Protein AF-A0A3D3PDN2-F1 (afdb_monomer_lite)

Radius of gyration: 15.48 Å; chains: 1; bounding box: 42×18×37 Å

Foldseek 3Di:
DPDDFDKDKDWDWDALDVVVVDIDGFKMWIDTPVVRDTDIDGHDDPVVSVVPD

Secondary structure (DSSP, 8-state):
-------EEEEEEE-S-GGGT--EEEEEEEEEGGGTEEEEEE---HHHHHT--

Structure (mmCIF, N/CA/C/O backbone):
data_AF-A0A3D3PDN2-F1
#
_entry.id   AF-A0A3D3PDN2-F1
#
loop_
_atom_site.group_PDB
_atom_site.id
_atom_site.type_symbol
_atom_site.label_atom_id
_atom_site.label_alt_id
_atom_site.label_comp_id
_atom_site.label_asym_id
_atom_site.label_entity_id
_atom_site.label_seq_id
_atom_site.pdbx_PDB_ins_code
_atom_site.Cartn_x
_atom_site.Cartn_y
_atom_site.Cartn_z
_atom_site.occupancy
_atom_site.B_iso_or_equiv
_atom_site.auth_seq_id
_atom_site.auth_comp_id
_atom_site.auth_asym_id
_atom_site.auth_atom_id
_atom_site.pdbx_PDB_model_num
ATOM 1 N N . MET A 1 1 ? -28.380 5.494 16.805 1.00 56.69 1 MET A N 1
ATOM 2 C CA . MET A 1 1 ? -27.406 6.015 15.820 1.00 56.69 1 MET A CA 1
ATOM 3 C C . MET A 1 1 ? -26.305 4.977 15.711 1.00 56.69 1 MET A C 1
ATOM 5 O O . MET A 1 1 ? -25.871 4.514 16.753 1.00 56.69 1 MET A O 1
ATOM 9 N N . GLN A 1 2 ? -25.920 4.545 14.509 1.00 64.88 2 GLN A N 1
ATOM 10 C CA . GLN A 1 2 ? -24.767 3.650 14.343 1.00 64.88 2 GLN A CA 1
ATOM 11 C C . GLN A 1 2 ? -23.526 4.356 14.903 1.00 64.88 2 GLN A C 1
ATOM 13 O O . GLN A 1 2 ? -23.290 5.518 14.561 1.00 64.88 2 GLN A O 1
ATOM 18 N N . GLU A 1 3 ? -22.778 3.698 15.788 1.00 75.69 3 GLU A N 1
ATOM 19 C CA . GLU A 1 3 ? -21.504 4.237 16.259 1.00 75.69 3 GLU A CA 1
ATOM 20 C C . GLU A 1 3 ? -20.574 4.433 15.058 1.00 75.69 3 GLU A C 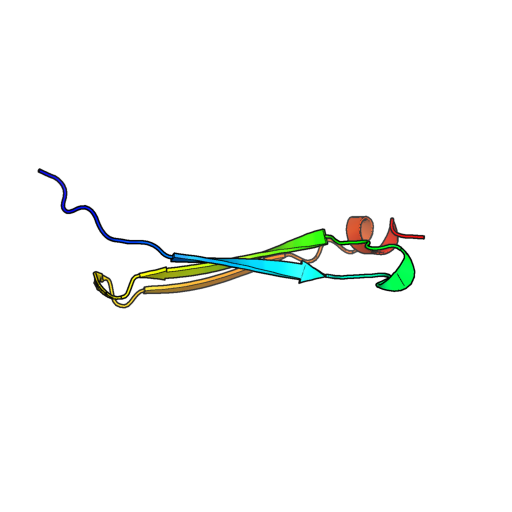1
ATOM 22 O O . GLU A 1 3 ? -20.376 3.534 14.240 1.00 75.69 3 GLU A O 1
ATOM 27 N N . LYS A 1 4 ? -20.036 5.646 14.912 1.00 82.75 4 LYS A N 1
ATOM 28 C CA . LYS A 1 4 ? -19.040 5.938 13.881 1.00 82.75 4 LYS A CA 1
ATOM 29 C C . LYS A 1 4 ? -17.681 5.488 14.406 1.00 82.75 4 LYS A C 1
ATOM 31 O O . LYS A 1 4 ? -17.135 6.119 15.306 1.00 82.75 4 LYS A O 1
ATOM 36 N N . HIS A 1 5 ? -17.131 4.421 13.839 1.00 90.19 5 HIS A N 1
ATOM 37 C CA . HIS A 1 5 ? -15.762 3.998 14.124 1.00 90.19 5 HIS A CA 1
ATOM 38 C C . HIS A 1 5 ? -14.780 4.718 13.192 1.00 90.19 5 HIS A C 1
ATOM 40 O O . HIS A 1 5 ? -15.001 4.778 11.983 1.00 90.19 5 HIS A O 1
ATOM 46 N N . LEU A 1 6 ? -13.692 5.256 13.751 1.00 93.44 6 LEU A N 1
ATOM 47 C CA . LEU A 1 6 ? -12.605 5.832 12.962 1.00 93.44 6 LEU A CA 1
ATOM 48 C C . LEU A 1 6 ? -11.790 4.704 1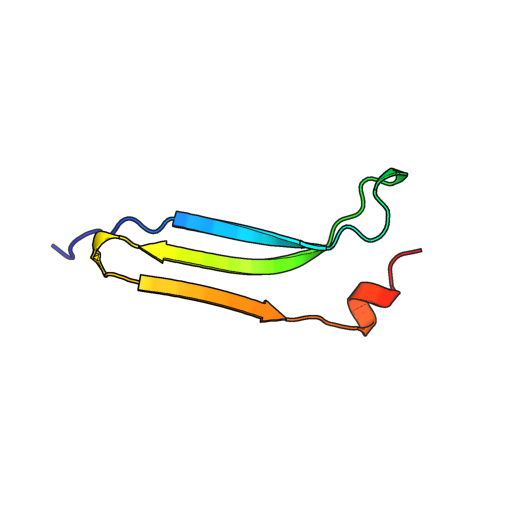2.326 1.00 93.44 6 LEU A C 1
ATOM 50 O O . LEU A 1 6 ? -11.249 3.856 13.037 1.00 93.44 6 LEU A O 1
ATOM 54 N N . PHE A 1 7 ? -11.701 4.723 11.001 1.00 95.94 7 PHE A N 1
ATOM 55 C CA . PHE A 1 7 ? -10.812 3.863 10.236 1.00 95.94 7 PHE A CA 1
ATOM 56 C C . PHE A 1 7 ? -9.692 4.699 9.630 1.00 95.94 7 PHE A C 1
ATOM 58 O O . PHE A 1 7 ? -9.945 5.711 8.977 1.00 95.94 7 PHE A O 1
ATOM 65 N N . GLU A 1 8 ? -8.465 4.241 9.826 1.00 97.25 8 GLU A N 1
ATOM 66 C CA . GLU A 1 8 ? -7.259 4.802 9.232 1.00 97.25 8 GLU A CA 1
ATOM 67 C C . GLU A 1 8 ? -6.727 3.819 8.193 1.00 97.25 8 GLU A C 1
ATOM 69 O O . GLU A 1 8 ? -6.856 2.602 8.355 1.00 97.25 8 GLU A O 1
ATOM 74 N N . TYR A 1 9 ? -6.135 4.330 7.116 1.00 98.12 9 TYR A N 1
ATOM 75 C CA . TYR A 1 9 ? -5.570 3.474 6.084 1.00 98.12 9 TYR A CA 1
ATOM 76 C C . TYR A 1 9 ? -4.240 3.999 5.556 1.00 98.12 9 TYR A C 1
ATOM 78 O O . TYR A 1 9 ? -3.988 5.202 5.527 1.00 98.12 9 TYR A O 1
ATOM 86 N N . ALA A 1 10 ? -3.408 3.070 5.098 1.00 98.44 10 ALA A N 1
ATOM 87 C CA . ALA A 1 10 ? -2.178 3.354 4.375 1.00 98.44 10 ALA A CA 1
ATOM 88 C C . ALA A 1 10 ? -2.169 2.562 3.066 1.00 98.44 10 ALA A C 1
ATOM 90 O O . ALA A 1 10 ? -2.570 1.400 3.036 1.00 98.44 10 ALA A O 1
ATOM 91 N N . VAL A 1 11 ? -1.717 3.179 1.977 1.00 98.25 11 VAL A N 1
ATOM 92 C CA . VAL A 1 11 ? -1.602 2.515 0.671 1.00 98.25 11 VAL A CA 1
ATOM 93 C C . VAL A 1 11 ? -0.204 1.922 0.530 1.00 98.25 11 VAL A C 1
ATOM 95 O O . VAL A 1 11 ? 0.787 2.614 0.750 1.00 98.25 11 VAL A O 1
ATOM 98 N N . ILE A 1 12 ? -0.126 0.658 0.123 1.00 98.00 12 ILE A N 1
ATOM 99 C CA . ILE A 1 12 ? 1.128 -0.015 -0.225 1.00 98.00 12 ILE A CA 1
ATOM 100 C C . ILE A 1 12 ? 1.394 0.249 -1.706 1.00 98.00 12 ILE A C 1
ATOM 102 O O . ILE A 1 12 ? 0.536 -0.028 -2.551 1.00 98.00 12 ILE A O 1
ATOM 106 N N . ARG A 1 13 ? 2.575 0.787 -2.020 1.00 96.50 13 ARG A N 1
ATOM 107 C CA . ARG A 1 13 ? 2.982 1.112 -3.391 1.00 96.50 13 ARG A CA 1
ATOM 108 C C . ARG A 1 13 ? 4.282 0.415 -3.753 1.00 96.50 13 ARG A C 1
ATOM 110 O O . ARG A 1 13 ? 5.216 0.417 -2.957 1.00 96.50 13 ARG A O 1
ATOM 117 N N . VAL A 1 14 ? 4.340 -0.127 -4.962 1.00 95.94 14 VAL A N 1
ATOM 118 C CA . VAL A 1 14 ? 5.590 -0.501 -5.629 1.00 95.94 14 VAL A CA 1
ATOM 119 C C . VAL A 1 14 ? 6.085 0.713 -6.402 1.00 95.94 14 VAL A C 1
ATOM 121 O O . VAL A 1 14 ? 5.283 1.421 -7.006 1.00 95.94 14 VAL A O 1
ATOM 124 N N . VAL A 1 15 ? 7.393 0.948 -6.377 1.00 95.19 15 VAL A N 1
ATOM 125 C CA . VAL A 1 15 ? 8.069 2.023 -7.113 1.00 95.19 15 VAL A CA 1
ATOM 126 C C . VAL A 1 15 ? 9.080 1.349 -8.042 1.00 95.19 15 VAL A C 1
ATOM 128 O O . VAL A 1 15 ? 10.189 1.056 -7.598 1.00 95.19 15 VAL A O 1
ATOM 131 N N . PRO A 1 16 ? 8.695 1.004 -9.287 1.00 92.50 16 PRO A N 1
ATOM 132 C CA . PRO A 1 16 ? 9.558 0.248 -10.199 1.00 92.50 16 PRO A CA 1
ATOM 133 C C . PRO A 1 16 ? 10.832 1.008 -10.574 1.00 92.50 16 PRO A C 1
ATOM 135 O O . PRO A 1 16 ? 11.901 0.411 -10.688 1.00 92.50 16 PRO A O 1
ATOM 138 N N . LYS A 1 17 ? 10.721 2.334 -10.724 1.00 93.25 17 LYS A N 1
ATOM 139 C CA . LYS A 1 17 ? 11.826 3.216 -11.094 1.00 93.25 17 LYS A CA 1
ATOM 140 C C . LYS A 1 17 ? 11.673 4.580 -10.436 1.00 93.25 17 LYS A C 1
ATOM 142 O O . LYS A 1 17 ? 10.830 5.390 -10.824 1.00 93.25 17 LYS A O 1
ATOM 147 N N . VAL A 1 18 ? 12.497 4.821 -9.420 1.00 92.94 18 VAL A N 1
ATOM 148 C CA . VAL A 1 18 ? 12.415 6.008 -8.556 1.00 92.94 18 VAL A CA 1
ATOM 149 C C . VAL A 1 18 ? 12.681 7.285 -9.349 1.00 92.94 18 VAL A C 1
ATOM 151 O O . VAL A 1 18 ? 11.978 8.275 -9.184 1.00 92.94 18 VAL A O 1
ATOM 154 N N . GLU A 1 19 ? 13.651 7.251 -10.260 1.00 95.62 19 GLU A N 1
ATOM 155 C CA . GLU A 1 19 ? 14.105 8.403 -11.047 1.00 95.62 19 GLU A CA 1
ATOM 156 C C . GLU A 1 19 ? 13.047 8.895 -12.039 1.00 95.62 19 GLU A C 1
ATOM 158 O O . GLU A 1 19 ? 13.100 10.035 -12.491 1.00 95.62 19 GLU A O 1
ATOM 163 N N . ARG A 1 20 ? 12.101 8.022 -12.402 1.00 93.88 20 ARG A N 1
ATOM 164 C CA . ARG A 1 20 ? 10.963 8.343 -13.269 1.00 93.88 20 ARG A CA 1
ATOM 165 C C . ARG A 1 20 ? 9.691 8.651 -12.481 1.00 93.88 20 ARG A C 1
ATOM 167 O O . ARG A 1 20 ? 8.649 8.849 -13.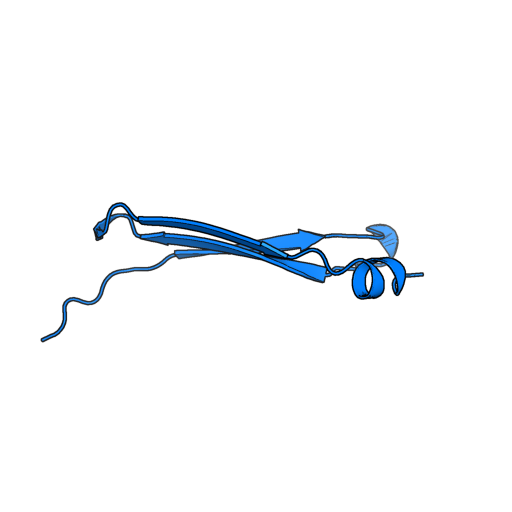098 1.00 93.88 20 ARG A O 1
ATOM 174 N N . GLU A 1 21 ? 9.779 8.661 -11.151 1.00 92.81 21 GLU A N 1
ATOM 175 C CA . GLU A 1 21 ? 8.648 8.851 -10.239 1.00 92.81 21 GLU A CA 1
ATOM 176 C C . GLU A 1 21 ? 7.494 7.865 -10.514 1.00 92.81 21 GLU A C 1
ATOM 178 O O . GLU A 1 21 ? 6.317 8.181 -10.336 1.00 92.81 21 GLU A O 1
ATOM 183 N N . GLU A 1 22 ? 7.8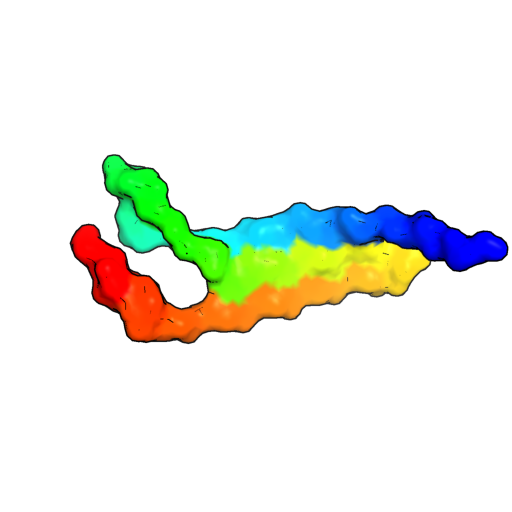21 6.646 -10.957 1.00 94.25 22 GLU A N 1
ATOM 184 C CA . GLU A 1 22 ? 6.821 5.618 -11.242 1.00 94.25 22 GLU A CA 1
ATOM 185 C C . GLU A 1 22 ? 6.284 4.998 -9.955 1.00 94.25 22 GLU A C 1
ATOM 187 O O . GLU A 1 22 ? 7.033 4.703 -9.026 1.00 94.25 22 GLU A O 1
ATOM 192 N N . PHE A 1 23 ? 4.984 4.716 -9.914 1.00 94.81 23 PHE A N 1
ATOM 193 C CA . PHE A 1 23 ? 4.391 3.987 -8.802 1.00 94.81 23 PHE A CA 1
ATOM 194 C C . PHE A 1 23 ? 3.194 3.143 -9.235 1.00 94.81 23 PHE A C 1
ATOM 196 O O . PHE A 1 23 ? 2.437 3.498 -10.139 1.00 94.81 23 PHE A O 1
ATOM 203 N N . LEU A 1 24 ? 2.977 2.045 -8.516 1.00 95.69 24 LEU A N 1
ATOM 204 C CA . LEU A 1 24 ? 1.783 1.218 -8.608 1.00 95.69 24 LEU A CA 1
ATOM 205 C C . LEU A 1 24 ? 1.239 0.957 -7.207 1.00 95.69 24 LEU A C 1
ATOM 207 O O . LEU A 1 24 ? 1.941 0.417 -6.357 1.00 95.69 24 LEU A O 1
ATOM 211 N N . ASN A 1 25 ? -0.026 1.299 -6.966 1.00 97.06 25 ASN A N 1
ATOM 212 C CA . ASN A 1 25 ? -0.711 0.875 -5.747 1.00 97.06 25 ASN A CA 1
ATOM 213 C C . ASN 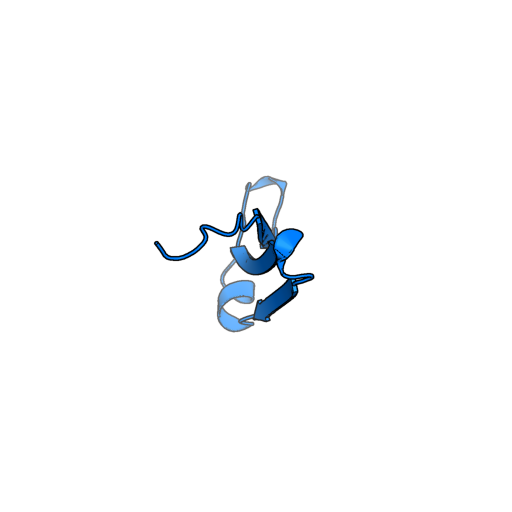A 1 25 ? -1.001 -0.627 -5.846 1.00 97.06 25 ASN A C 1
ATOM 215 O O . ASN A 1 25 ? -1.696 -1.056 -6.766 1.00 97.06 25 ASN A O 1
ATOM 219 N N . VAL A 1 26 ? -0.494 -1.400 -4.890 1.00 97.62 26 VAL A N 1
ATOM 220 C CA . VAL A 1 26 ? -0.625 -2.868 -4.861 1.00 97.62 26 VAL A CA 1
ATOM 221 C C . VAL A 1 26 ? -1.389 -3.365 -3.643 1.00 97.62 26 VAL A C 1
ATOM 223 O O . VAL A 1 26 ? -1.761 -4.529 -3.563 1.00 97.62 26 VAL A O 1
ATOM 2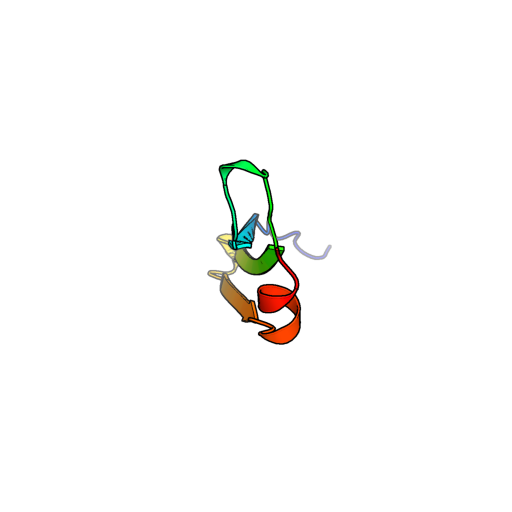26 N N . GLY A 1 27 ? -1.658 -2.493 -2.675 1.00 98.06 27 GLY A N 1
ATOM 227 C CA . GLY A 1 27 ? -2.361 -2.907 -1.478 1.00 98.06 27 GLY A CA 1
ATOM 228 C C . GLY A 1 27 ? -2.781 -1.764 -0.579 1.00 98.06 27 GLY A C 1
ATOM 229 O O . GLY A 1 27 ? -2.498 -0.591 -0.827 1.00 98.06 27 GLY A O 1
ATOM 230 N N . VAL A 1 28 ? -3.459 -2.136 0.494 1.00 98.44 28 VAL A N 1
ATOM 231 C CA . VAL A 1 28 ? -3.931 -1.231 1.533 1.00 98.44 28 VAL A CA 1
ATOM 232 C C . VAL A 1 28 ? -3.810 -1.910 2.890 1.00 98.44 28 VAL A C 1
ATOM 234 O O . VAL A 1 28 ? -4.062 -3.108 3.030 1.00 98.44 28 VAL A O 1
ATOM 237 N N . ILE A 1 29 ? -3.426 -1.133 3.890 1.00 98.56 29 ILE A N 1
ATOM 238 C CA . ILE A 1 29 ? -3.506 -1.482 5.304 1.00 98.56 29 ILE A CA 1
ATOM 239 C C . ILE A 1 29 ? -4.680 -0.695 5.870 1.00 98.56 29 ILE A C 1
ATOM 241 O O . ILE A 1 29 ? -4.765 0.507 5.635 1.00 98.56 29 ILE A O 1
ATOM 245 N N . LEU A 1 30 ? -5.573 -1.362 6.592 1.00 98.31 30 LEU A N 1
ATOM 246 C CA . LEU A 1 30 ? -6.726 -0.768 7.253 1.00 98.31 30 LEU A CA 1
ATOM 247 C C . LEU A 1 30 ? -6.628 -1.035 8.756 1.00 98.31 30 LEU A C 1
ATOM 249 O O . LEU A 1 30 ? -6.441 -2.176 9.184 1.00 98.31 30 LEU A O 1
ATOM 253 N N . TYR A 1 31 ? -6.771 0.022 9.544 1.00 98.12 31 TYR A N 1
ATOM 254 C CA . TYR A 1 31 ? -6.658 -0.001 10.994 1.00 98.12 31 TYR A CA 1
ATOM 255 C C . TYR A 1 31 ? -7.864 0.681 11.641 1.00 98.12 31 TYR A C 1
ATOM 257 O O . TYR A 1 31 ? -8.332 1.722 11.183 1.00 98.12 31 TYR A O 1
ATOM 265 N N . CYS A 1 32 ? -8.366 0.096 12.725 1.00 97.38 32 CYS A N 1
ATOM 266 C CA . CYS A 1 32 ? -9.351 0.714 13.601 1.00 97.38 32 CYS A CA 1
ATOM 267 C C . CYS A 1 32 ? -9.080 0.300 15.050 1.00 97.38 32 CYS A C 1
ATOM 269 O O . CYS A 1 32 ? -9.382 -0.827 15.454 1.00 97.38 32 CYS A O 1
ATOM 271 N N . SER A 1 33 ? -8.563 1.238 15.848 1.00 95.69 33 SER A N 1
ATOM 272 C CA . SER A 1 33 ? -8.303 1.031 17.281 1.00 95.69 33 SER A CA 1
ATOM 273 C C . SER A 1 33 ? -9.560 0.595 18.042 1.00 95.69 33 SER A C 1
ATOM 275 O O . SER A 1 33 ? -9.544 -0.399 18.768 1.00 95.69 33 SER A O 1
ATOM 277 N N . GLY A 1 34 ? -10.683 1.287 17.805 1.00 94.56 34 GLY A N 1
ATOM 278 C CA . GLY A 1 34 ? -11.950 1.039 18.503 1.00 94.56 34 GLY A CA 1
ATOM 279 C C . GLY A 1 34 ? -12.521 -0.362 18.280 1.00 94.56 34 GLY A C 1
ATOM 280 O O . GLY A 1 34 ? -13.233 -0.872 19.138 1.00 94.56 34 GLY A O 1
ATOM 281 N N . GLN A 1 35 ? -12.169 -1.008 17.166 1.00 95.31 35 GLN A N 1
ATOM 282 C CA . GLN A 1 35 ? -12.586 -2.376 16.852 1.00 95.31 35 GLN A CA 1
ATOM 283 C C . GLN A 1 35 ? -11.474 -3.412 17.066 1.00 95.31 35 GLN A C 1
ATOM 285 O O . GLN A 1 35 ? -11.682 -4.587 16.776 1.00 95.31 35 GLN A O 1
ATOM 290 N N . LYS A 1 36 ? -10.290 -3.002 17.553 1.00 96.19 36 LYS A N 1
ATOM 291 C CA . LYS A 1 36 ? -9.073 -3.838 17.594 1.00 96.19 36 LYS A CA 1
ATOM 292 C C . LYS A 1 36 ? -8.792 -4.512 16.246 1.00 96.19 36 LYS A C 1
ATOM 294 O O . LYS A 1 36 ? -8.349 -5.657 16.184 1.00 96.19 36 LYS A O 1
ATOM 299 N N . PHE A 1 37 ? -9.087 -3.795 15.167 1.00 96.81 37 PHE A N 1
ATOM 300 C CA . PHE A 1 37 ? -8.986 -4.302 13.812 1.00 96.81 37 PHE A CA 1
ATOM 301 C C . PHE A 1 37 ? -7.706 -3.786 13.164 1.00 96.81 37 PHE A C 1
ATOM 303 O O . PHE A 1 37 ? -7.451 -2.580 13.142 1.00 96.81 37 PHE A O 1
ATOM 310 N N . LEU A 1 38 ? -6.921 -4.702 12.608 1.00 98.06 38 LEU A N 1
ATOM 311 C CA . LEU A 1 38 ? -5.773 -4.401 11.768 1.00 98.06 38 LEU A CA 1
ATOM 312 C C . LEU A 1 38 ? -5.685 -5.476 10.692 1.00 98.06 38 LEU A C 1
ATOM 314 O O . LEU A 1 38 ? -5.556 -6.660 11.004 1.00 98.06 38 LEU A O 1
ATOM 318 N N . GLN A 1 39 ? -5.741 -5.067 9.431 1.00 98.50 39 GLN A N 1
ATOM 319 C CA . GLN A 1 39 ? -5.606 -5.985 8.310 1.00 98.50 39 GLN A CA 1
ATOM 320 C C . GLN A 1 39 ? -4.911 -5.300 7.142 1.00 98.50 39 GLN A C 1
ATOM 322 O O . GLN A 1 39 ? -5.079 -4.105 6.913 1.00 98.50 39 GLN A O 1
ATOM 327 N N . SER A 1 40 ? -4.171 -6.078 6.362 1.00 98.06 40 SER A N 1
ATOM 328 C CA . SER A 1 40 ? -3.688 -5.670 5.052 1.00 98.06 40 SER A CA 1
ATOM 329 C C . SER A 1 40 ? -4.276 -6.558 3.960 1.00 98.06 40 SER A C 1
ATOM 331 O O . SER A 1 40 ? -4.582 -7.736 4.171 1.00 98.06 40 SER A O 1
ATOM 333 N N . LYS A 1 41 ? -4.455 -5.975 2.779 1.00 98.12 41 LYS A N 1
ATOM 334 C CA . LYS A 1 41 ? -4.657 -6.711 1.532 1.00 98.12 41 LYS A CA 1
ATOM 335 C C . LYS A 1 41 ? -3.649 -6.195 0.523 1.00 98.12 41 LYS A C 1
ATOM 337 O O . LYS A 1 41 ? -3.506 -4.985 0.370 1.00 98.12 41 LYS A O 1
ATOM 342 N N . CYS A 1 42 ? -2.954 -7.112 -0.131 1.00 97.44 42 CYS A N 1
ATOM 343 C CA . CYS A 1 42 ? -1.982 -6.822 -1.170 1.00 97.44 42 CYS A CA 1
ATOM 344 C C . CYS A 1 42 ? -2.181 -7.836 -2.292 1.00 97.44 42 CYS A C 1
ATOM 346 O O . CYS A 1 42 ? -2.404 -9.012 -2.003 1.00 97.44 42 CYS A O 1
ATOM 348 N N . ASP A 1 43 ? -2.121 -7.370 -3.529 1.00 96.62 43 ASP A N 1
ATOM 349 C CA . ASP A 1 43 ? -2.195 -8.198 -4.722 1.00 96.62 43 ASP A CA 1
ATOM 350 C C . ASP A 1 43 ? -1.179 -7.684 -5.745 1.00 96.62 43 ASP A C 1
ATOM 352 O O . ASP A 1 43 ? -1.123 -6.486 -6.045 1.00 96.62 43 ASP A O 1
ATOM 356 N N . LEU A 1 44 ? -0.335 -8.591 -6.230 1.00 94.44 44 LEU A N 1
ATOM 357 C CA . LEU A 1 44 ? 0.745 -8.283 -7.160 1.00 94.44 44 LEU A CA 1
ATOM 358 C C . LEU A 1 44 ? 0.406 -8.894 -8.512 1.00 94.44 44 LEU A C 1
ATOM 360 O O . LEU A 1 44 ? 0.594 -10.083 -8.743 1.00 94.44 44 LEU A O 1
ATOM 364 N N . ASP A 1 45 ? -0.077 -8.048 -9.410 1.00 94.69 45 ASP A N 1
ATOM 365 C CA . ASP A 1 45 ? -0.299 -8.423 -10.798 1.00 94.69 45 ASP A CA 1
ATOM 366 C C . ASP A 1 45 ? 1.022 -8.307 -11.567 1.00 94.69 45 ASP A C 1
ATOM 368 O O . ASP A 1 45 ? 1.489 -7.208 -11.881 1.00 94.69 45 ASP A O 1
ATOM 372 N N . GLU A 1 46 ? 1.633 -9.456 -11.854 1.00 92.94 46 GLU A N 1
ATOM 373 C CA . GLU A 1 46 ? 2.903 -9.544 -12.578 1.00 92.94 46 GLU A CA 1
ATOM 374 C C . GLU A 1 46 ? 2.840 -8.883 -13.961 1.00 92.94 46 GLU A C 1
ATOM 376 O O . GLU A 1 46 ? 3.797 -8.219 -14.366 1.00 92.94 46 GLU A O 1
ATOM 381 N N . ALA A 1 47 ? 1.714 -8.988 -14.673 1.00 94.75 47 ALA A N 1
ATOM 382 C CA . ALA A 1 47 ? 1.559 -8.374 -15.990 1.00 94.75 47 ALA A CA 1
ATOM 383 C C . ALA A 1 47 ? 1.544 -6.843 -15.882 1.00 94.75 47 ALA A C 1
ATOM 385 O O . ALA A 1 47 ? 2.135 -6.146 -16.707 1.00 94.75 47 ALA A O 1
ATOM 386 N N . ARG A 1 48 ? 0.924 -6.298 -14.830 1.00 93.44 48 ARG A N 1
ATOM 387 C CA . ARG A 1 48 ? 0.938 -4.849 -14.570 1.00 93.44 48 ARG A CA 1
ATOM 388 C C . ARG A 1 48 ? 2.297 -4.361 -14.092 1.00 93.44 48 ARG A C 1
ATOM 390 O O . ARG A 1 48 ? 2.704 -3.270 -14.475 1.00 93.44 48 ARG A O 1
ATOM 397 N N . LEU A 1 49 ? 2.998 -5.143 -13.275 1.00 92.19 49 LEU A N 1
ATOM 398 C CA . LEU A 1 49 ? 4.333 -4.796 -12.780 1.00 92.19 49 LEU A CA 1
ATOM 399 C C . LEU A 1 49 ? 5.394 -4.823 -13.884 1.00 92.19 49 LEU A C 1
ATOM 401 O O . LEU A 1 49 ? 6.309 -4.006 -13.873 1.00 92.19 49 LEU A O 1
ATOM 405 N N . THR A 1 50 ? 5.262 -5.729 -14.849 1.00 91.44 50 THR A N 1
ATOM 406 C CA . THR A 1 50 ? 6.182 -5.835 -15.994 1.00 91.44 50 THR A CA 1
ATOM 407 C C . THR A 1 50 ? 5.872 -4.846 -17.121 1.00 91.44 50 THR A C 1
ATOM 409 O O . THR A 1 50 ? 6.681 -4.691 -18.029 1.00 91.44 50 THR A O 1
ATOM 412 N N . ALA A 1 51 ? 4.738 -4.138 -17.061 1.00 92.12 51 ALA A N 1
ATOM 413 C CA . ALA A 1 51 ? 4.384 -3.093 -18.024 1.00 92.12 51 ALA A CA 1
ATOM 414 C C . ALA A 1 51 ? 5.153 -1.768 -17.822 1.00 92.12 51 ALA A C 1
ATOM 416 O O . ALA A 1 51 ? 5.058 -0.871 -18.661 1.00 92.12 51 ALA A O 1
ATOM 417 N N . PHE A 1 52 ? 5.892 -1.630 -16.718 1.00 87.69 52 PHE A N 1
ATOM 418 C CA . PHE A 1 52 ? 6.791 -0.500 -16.470 1.00 87.69 52 PHE A CA 1
ATOM 419 C C . PHE A 1 52 ? 8.107 -0.680 -17.249 1.00 87.69 52 PHE A C 1
ATOM 421 O O . PHE A 1 52 ? 8.561 -1.807 -17.440 1.00 87.69 52 PHE A O 1
ATOM 428 N N . SER A 1 53 ? 8.689 0.423 -17.742 1.00 71.69 53 SER A N 1
ATOM 429 C CA . SER A 1 53 ? 9.743 0.429 -18.780 1.00 71.69 53 SER A CA 1
ATOM 430 C C . SER A 1 53 ? 11.157 0.839 -18.355 1.00 71.69 53 SER A C 1
ATOM 432 O O . SER A 1 53 ? 11.356 1.720 -17.477 1.00 71.69 53 SER A O 1
#

pLDDT: mean 93.16, std 8.21, range [56.69, 98.56]

Sequence (53 aa):
MQEKHLFEYAVIRVVPKVEREEFLNVGVILYCSGQKFLQSKCDLDEARLTAFS